Protein AF-A0A7J4TU45-F1 (afdb_monomer_lite)

Secondary structure (DSSP, 8-state):
-HHHHHTS--SEEEEESTTTT--HHHHHHHHHHHHHHHHHHT-EEEEE-S-HHHHHHH-SS-----SBTTTB-

Foldseek 3Di:
DLVVQLPDDDQEAEEEAPCPPDDPVRLVVSLVVVQVSCVVNVHYYHYHHDDPVSCVSNDPDDDDDDDDPPPGD

Sequence (73 aa):
MIAQCLSQDADLYVLDEPSAYLDVEQRLMVSKAIRDLMTQKGTSCFVIDHDLLFVDYLSDRLSVFLGEPAVKG

pLDDT: mean 93.88, std 2.57, range [77.44, 96.75]

Structure (mmCIF, N/CA/C/O backbone):
data_AF-A0A7J4TU45-F1
#
_entry.id   AF-A0A7J4TU45-F1
#
loop_
_atom_site.group_PDB
_atom_site.id
_atom_site.type_symbol
_atom_site.label_atom_id
_atom_site.label_alt_id
_atom_site.label_comp_id
_atom_site.label_asym_id
_atom_site.label_entity_id
_atom_site.label_seq_id
_atom_site.pdbx_PDB_ins_code
_atom_site.Cartn_x
_atom_site.Cartn_y
_atom_site.Cartn_z
_atom_site.occupancy
_atom_site.B_iso_or_equiv
_atom_site.auth_seq_id
_atom_site.auth_comp_id
_atom_site.auth_asym_id
_atom_site.auth_atom_id
_atom_site.pdbx_PDB_model_num
ATOM 1 N N . MET A 1 1 ? -4.857 11.760 -4.236 1.00 86.00 1 MET A N 1
ATOM 2 C CA . MET A 1 1 ? -5.556 10.651 -4.926 1.00 86.00 1 MET A CA 1
ATOM 3 C C . MET A 1 1 ? -5.995 9.550 -3.969 1.00 86.00 1 MET A C 1
ATOM 5 O O . MET A 1 1 ? -7.172 9.223 -3.989 1.00 86.00 1 MET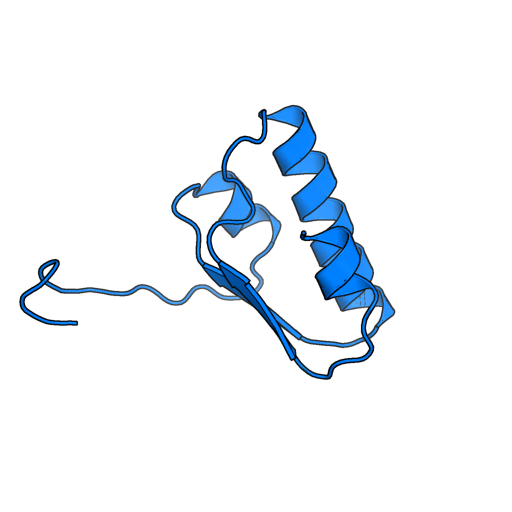 A O 1
ATOM 9 N N . ILE A 1 2 ? -5.117 9.038 -3.096 1.00 93.06 2 ILE A N 1
ATOM 10 C CA . ILE A 1 2 ? -5.435 7.929 -2.171 1.00 93.06 2 ILE A CA 1
ATOM 11 C C . ILE A 1 2 ? -6.714 8.188 -1.361 1.00 93.06 2 ILE A C 1
ATOM 13 O O . ILE A 1 2 ? -7.674 7.438 -1.484 1.00 93.06 2 ILE A O 1
ATOM 17 N N . ALA A 1 3 ? -6.785 9.299 -0.620 1.00 93.31 3 ALA A N 1
ATOM 18 C CA . ALA A 1 3 ? -7.957 9.626 0.200 1.00 93.31 3 ALA A CA 1
ATOM 19 C C . ALA A 1 3 ? -9.272 9.728 -0.600 1.00 93.31 3 ALA A C 1
ATOM 21 O O . ALA A 1 3 ? -10.326 9.363 -0.097 1.00 93.31 3 ALA A O 1
ATOM 22 N N . GLN A 1 4 ? -9.212 10.196 -1.851 1.00 94.69 4 GLN A N 1
ATOM 23 C CA . GLN A 1 4 ? -10.381 10.288 -2.729 1.00 94.69 4 GLN A CA 1
ATOM 24 C C . GLN A 1 4 ? -10.834 8.910 -3.229 1.00 94.69 4 GLN A C 1
ATOM 26 O O . GLN A 1 4 ? -12.030 8.674 -3.342 1.00 94.69 4 GLN A O 1
ATOM 31 N N . CYS A 1 5 ? -9.897 8.006 -3.525 1.00 94.62 5 CYS A N 1
ATOM 32 C CA . CYS A 1 5 ? -10.218 6.620 -3.868 1.00 94.62 5 CYS A CA 1
ATOM 33 C C . CYS A 1 5 ? -10.879 5.921 -2.671 1.00 94.62 5 CYS A C 1
ATOM 35 O O . CYS A 1 5 ? -11.967 5.367 -2.784 1.00 94.62 5 CYS A O 1
ATOM 37 N N . LEU A 1 6 ? -10.268 6.055 -1.493 1.00 93.25 6 LEU A N 1
ATOM 38 C CA . LEU A 1 6 ? -10.731 5.445 -0.248 1.00 93.25 6 LEU A CA 1
ATOM 39 C C . LEU A 1 6 ? -12.061 6.010 0.282 1.00 93.25 6 LEU A C 1
ATOM 41 O O . LEU A 1 6 ? -12.712 5.360 1.105 1.00 93.25 6 LEU A O 1
ATOM 45 N N . SER A 1 7 ? -12.470 7.206 -0.156 1.00 93.44 7 SER A N 1
ATOM 46 C CA . SER A 1 7 ? -13.750 7.803 0.239 1.00 93.44 7 SER A CA 1
ATOM 47 C C . SER A 1 7 ? -14.949 7.226 -0.510 1.00 93.44 7 SER A C 1
ATOM 49 O O . SER A 1 7 ? -16.074 7.391 -0.041 1.00 93.44 7 SER A O 1
ATOM 51 N N . GLN A 1 8 ? -14.729 6.555 -1.643 1.00 93.69 8 GLN A N 1
ATOM 52 C CA . GLN A 1 8 ? -15.794 5.860 -2.359 1.00 93.69 8 GLN A CA 1
ATOM 53 C C . GLN A 1 8 ? -16.246 4.621 -1.579 1.00 93.69 8 GLN A C 1
ATOM 55 O O . GLN A 1 8 ? -15.516 4.111 -0.725 1.00 93.69 8 GLN A O 1
ATOM 60 N N . ASP A 1 9 ? -17.461 4.158 -1.859 1.00 93.56 9 ASP A N 1
ATOM 61 C CA . ASP A 1 9 ? -17.939 2.859 -1.395 1.00 93.56 9 ASP A CA 1
ATOM 62 C C . ASP A 1 9 ? -17.651 1.821 -2.484 1.00 93.56 9 ASP A C 1
ATOM 64 O O . ASP A 1 9 ? -18.051 2.001 -3.636 1.00 93.56 9 ASP A O 1
ATOM 68 N N . ALA A 1 10 ? -16.872 0.798 -2.147 1.00 94.25 10 ALA A N 1
ATOM 69 C CA . ALA A 1 10 ? -16.381 -0.200 -3.089 1.00 94.25 10 ALA A CA 1
ATOM 70 C C . ALA A 1 10 ? -16.023 -1.495 -2.357 1.00 94.25 10 ALA A C 1
ATOM 72 O O . ALA A 1 10 ? -15.443 -1.454 -1.271 1.00 94.25 10 ALA A O 1
ATOM 73 N N . ASP A 1 11 ? -16.294 -2.633 -2.997 1.00 93.25 11 ASP A N 1
ATOM 74 C CA . ASP A 1 11 ? -15.949 -3.961 -2.471 1.00 93.25 11 ASP A CA 1
ATOM 75 C C . ASP A 1 11 ? -14.438 -4.256 -2.565 1.00 93.25 11 ASP A C 1
ATOM 77 O O . ASP A 1 11 ? -13.881 -5.025 -1.774 1.00 93.25 11 ASP A O 1
ATOM 81 N N . LEU A 1 12 ? -13.767 -3.627 -3.539 1.00 95.00 12 LEU A N 1
ATOM 82 C CA . LEU A 1 12 ? -12.344 -3.779 -3.823 1.00 95.00 12 LEU A CA 1
ATOM 83 C C . LEU A 1 12 ? -11.721 -2.439 -4.224 1.00 95.00 12 LEU A C 1
ATOM 85 O O . LEU A 1 12 ? -12.174 -1.787 -5.164 1.00 95.00 12 LEU A O 1
ATOM 89 N N . TYR A 1 13 ? -10.624 -2.082 -3.561 1.00 96.75 13 TYR A N 1
ATOM 90 C CA . TYR A 1 13 ? -9.795 -0.931 -3.915 1.00 96.75 13 TYR A CA 1
ATOM 91 C C . TYR A 1 13 ? -8.528 -1.403 -4.620 1.00 96.75 13 TYR A C 1
ATOM 93 O O . TYR A 1 13 ? -7.875 -2.337 -4.160 1.00 96.75 13 TYR A O 1
ATOM 101 N N . VAL A 1 14 ? -8.144 -0.727 -5.699 1.00 96.69 14 VAL A N 1
ATOM 102 C CA . VAL A 1 14 ? -6.872 -0.964 -6.392 1.00 96.69 14 VAL A CA 1
ATOM 103 C C . VAL A 1 14 ? -6.041 0.308 -6.299 1.00 96.69 14 VAL A C 1
ATOM 105 O O . VAL A 1 14 ? -6.509 1.381 -6.685 1.00 96.69 14 VAL A O 1
ATOM 108 N N . LEU A 1 15 ? -4.834 0.197 -5.748 1.00 96.06 15 LEU A N 1
ATOM 109 C CA . LEU A 1 15 ? -3.893 1.305 -5.604 1.00 96.06 15 LEU A CA 1
ATOM 110 C C . LEU A 1 15 ? -2.615 0.974 -6.370 1.00 96.06 15 LEU A C 1
ATOM 112 O O . LEU A 1 15 ? -1.953 -0.015 -6.064 1.00 96.06 15 LEU A O 1
ATOM 116 N N . ASP A 1 16 ? -2.289 1.812 -7.348 1.00 95.69 16 ASP A N 1
ATOM 117 C CA . ASP A 1 16 ? -1.099 1.678 -8.184 1.00 95.69 16 ASP A CA 1
ATOM 118 C C . ASP A 1 16 ? -0.054 2.716 -7.765 1.00 95.69 16 ASP A C 1
ATOM 120 O O . ASP A 1 16 ? -0.335 3.917 -7.767 1.00 95.69 16 ASP A O 1
ATOM 124 N N . GLU A 1 17 ? 1.096 2.228 -7.308 1.00 95.31 17 GLU A N 1
ATOM 125 C CA . GLU A 1 17 ? 2.223 2.978 -6.742 1.00 95.31 17 GLU A CA 1
ATOM 126 C C . GLU A 1 17 ? 1.825 4.089 -5.742 1.00 95.31 17 GLU A C 1
ATOM 128 O O . GLU A 1 17 ? 2.221 5.250 -5.892 1.00 95.31 17 GLU A O 1
ATOM 133 N N . PRO A 1 18 ? 1.044 3.790 -4.682 1.00 94.94 18 PRO A N 1
ATOM 134 C CA . PRO A 1 18 ? 0.631 4.800 -3.706 1.00 94.94 18 PRO A CA 1
ATOM 135 C C . PRO A 1 18 ? 1.793 5.385 -2.888 1.00 94.94 18 PRO A C 1
ATOM 137 O O . PRO A 1 18 ? 1.619 6.454 -2.299 1.00 94.94 18 PRO A O 1
ATOM 140 N N . SER A 1 19 ? 2.955 4.723 -2.824 1.00 94.56 19 SER A N 1
ATOM 141 C CA . SER A 1 19 ? 4.151 5.259 -2.161 1.00 94.56 19 SER A CA 1
ATOM 142 C C . SER A 1 19 ? 4.833 6.390 -2.948 1.00 94.56 19 SER A C 1
ATOM 144 O O . SER A 1 19 ? 5.679 7.106 -2.396 1.00 94.56 19 SER A O 1
ATOM 146 N N . ALA A 1 20 ? 4.469 6.574 -4.223 1.00 93.88 20 ALA A N 1
ATOM 147 C CA . ALA A 1 20 ? 5.108 7.529 -5.113 1.00 93.88 20 ALA A CA 1
ATOM 148 C C . ALA A 1 20 ? 5.042 8.957 -4.556 1.00 93.88 20 ALA A C 1
ATOM 150 O O . ALA A 1 20 ? 3.998 9.443 -4.118 1.00 93.88 20 ALA A O 1
ATOM 151 N N . TYR A 1 21 ? 6.185 9.645 -4.604 1.00 92.69 21 TYR A N 1
ATOM 152 C CA . TYR A 1 21 ? 6.363 11.017 -4.112 1.00 92.69 21 TYR A CA 1
ATOM 153 C C . TYR A 1 21 ? 6.112 11.220 -2.605 1.00 92.69 21 TYR A C 1
ATOM 155 O O . TYR A 1 21 ? 6.099 12.366 -2.157 1.00 92.69 21 TYR A O 1
ATOM 163 N N . LEU A 1 22 ? 5.960 10.146 -1.821 1.00 94.00 22 LEU A N 1
ATOM 164 C CA . LEU A 1 22 ? 5.837 10.219 -0.366 1.00 94.00 22 LEU A CA 1
ATOM 165 C C . LEU A 1 22 ? 7.195 10.055 0.318 1.00 94.00 22 LEU A C 1
ATOM 167 O O . LEU A 1 22 ? 8.011 9.212 -0.080 1.00 94.00 22 LEU A O 1
ATOM 171 N N . ASP A 1 23 ? 7.408 10.819 1.388 1.00 94.81 23 ASP A N 1
ATOM 172 C CA . ASP A 1 23 ? 8.511 10.581 2.318 1.00 94.81 23 ASP A CA 1
ATOM 173 C C . ASP A 1 23 ? 8.242 9.363 3.228 1.00 94.81 23 ASP A C 1
ATOM 175 O O . ASP A 1 23 ? 7.169 8.755 3.210 1.00 94.81 23 ASP A O 1
ATOM 179 N N . VAL A 1 24 ? 9.245 8.972 4.019 1.00 92.12 24 VAL A N 1
ATOM 180 C CA . VAL A 1 24 ? 9.172 7.779 4.878 1.00 92.12 24 VAL A CA 1
ATOM 181 C C . VAL A 1 24 ? 8.042 7.875 5.910 1.00 92.12 24 VAL A C 1
ATOM 183 O O . VAL A 1 24 ? 7.350 6.888 6.155 1.00 92.12 24 VAL A O 1
ATOM 186 N N . GLU A 1 25 ? 7.822 9.046 6.508 1.00 94.31 25 GLU A N 1
ATOM 187 C CA . GLU A 1 25 ? 6.785 9.232 7.527 1.00 94.31 25 GLU A CA 1
ATOM 188 C C . GLU A 1 25 ? 5.388 9.164 6.900 1.00 94.31 25 GLU A C 1
ATOM 190 O O . GLU A 1 25 ? 4.491 8.484 7.405 1.00 94.31 25 GLU A O 1
ATOM 195 N N . GLN A 1 26 ? 5.220 9.795 5.741 1.00 94.94 26 GLN A N 1
ATOM 196 C CA . GLN A 1 26 ? 3.986 9.771 4.966 1.00 94.94 26 GLN A CA 1
ATOM 197 C C . GLN A 1 26 ? 3.628 8.358 4.509 1.00 94.94 26 GLN A C 1
ATOM 199 O O . GLN A 1 26 ? 2.462 7.976 4.599 1.00 94.94 26 GLN A O 1
ATOM 204 N N . ARG A 1 27 ? 4.607 7.551 4.081 1.00 94.81 27 ARG A N 1
ATOM 205 C CA . ARG A 1 27 ? 4.394 6.135 3.732 1.00 94.81 27 ARG A CA 1
ATOM 206 C C . ARG A 1 27 ? 3.840 5.339 4.909 1.00 94.81 27 ARG A C 1
ATOM 208 O O . ARG A 1 27 ? 2.877 4.591 4.745 1.00 94.81 27 ARG A O 1
ATOM 215 N N . LEU A 1 28 ? 4.388 5.529 6.108 1.00 92.94 28 LEU A N 1
ATOM 216 C CA . LEU A 1 28 ? 3.893 4.869 7.321 1.00 92.94 28 LEU A CA 1
ATOM 217 C C . LEU A 1 28 ? 2.473 5.328 7.683 1.00 92.94 28 LEU A C 1
ATOM 219 O O . LEU A 1 28 ? 1.621 4.508 8.020 1.00 92.94 28 LEU A O 1
ATOM 223 N N . MET A 1 29 ? 2.186 6.627 7.571 1.00 94.12 29 MET A N 1
ATOM 224 C CA . MET A 1 29 ? 0.842 7.151 7.831 1.00 94.12 29 MET A CA 1
ATOM 225 C C . MET A 1 29 ? -0.190 6.628 6.829 1.00 94.12 29 MET A C 1
ATOM 227 O O . MET A 1 29 ? -1.275 6.200 7.222 1.00 94.12 29 MET A O 1
ATOM 231 N N . VAL A 1 30 ? 0.144 6.647 5.538 1.00 94.56 30 VAL A N 1
ATOM 232 C CA . VAL A 1 30 ? -0.743 6.205 4.458 1.00 94.56 30 VAL A CA 1
ATOM 233 C C . VAL A 1 30 ? -0.997 4.706 4.538 1.00 94.56 30 VAL A C 1
ATOM 235 O O . VAL A 1 30 ? -2.151 4.288 4.458 1.00 94.56 30 VAL A O 1
ATOM 238 N N . SER A 1 31 ? 0.045 3.898 4.738 1.00 94.25 31 SER A N 1
ATOM 239 C CA . SER A 1 31 ? -0.102 2.446 4.868 1.00 94.25 31 SER A CA 1
ATOM 240 C C . SER A 1 31 ? -0.986 2.076 6.064 1.00 94.25 31 SER A C 1
ATOM 242 O O . SER A 1 31 ? -1.929 1.297 5.930 1.00 94.25 31 SER A O 1
ATOM 244 N N . LYS A 1 32 ? -0.782 2.722 7.216 1.00 94.00 32 LYS A N 1
ATOM 245 C CA . LYS A 1 32 ? -1.666 2.560 8.374 1.00 94.00 32 LYS A CA 1
ATOM 246 C C . LYS A 1 32 ? -3.109 2.958 8.078 1.00 94.00 32 LYS A C 1
ATOM 248 O O . LYS A 1 32 ? -4.014 2.182 8.364 1.00 94.00 32 LYS A O 1
ATOM 253 N N . ALA A 1 33 ? -3.329 4.114 7.457 1.00 94.19 33 ALA A N 1
ATOM 254 C CA . ALA A 1 33 ? -4.673 4.574 7.122 1.00 94.19 33 ALA A CA 1
ATOM 255 C C . ALA A 1 33 ? -5.404 3.613 6.167 1.00 94.19 33 ALA A C 1
ATOM 257 O O . ALA A 1 33 ? -6.583 3.333 6.372 1.00 94.19 33 ALA A O 1
ATOM 258 N N . ILE A 1 34 ? -4.713 3.083 5.150 1.00 95.25 34 ILE A N 1
ATOM 259 C CA . ILE A 1 34 ? -5.278 2.089 4.226 1.00 95.25 34 ILE A CA 1
ATOM 260 C C . ILE A 1 34 ? -5.674 0.824 4.997 1.00 95.25 34 ILE A C 1
ATOM 262 O O . ILE A 1 34 ? -6.813 0.375 4.883 1.00 95.25 34 ILE A O 1
ATOM 266 N N . ARG A 1 35 ? -4.766 0.271 5.810 1.00 94.44 35 ARG A N 1
ATOM 267 C CA . ARG A 1 35 ? -5.005 -0.961 6.576 1.00 94.44 35 ARG A CA 1
ATOM 268 C C . ARG A 1 35 ? -6.152 -0.822 7.575 1.00 94.44 35 ARG A C 1
ATOM 270 O O . ARG A 1 35 ? -7.026 -1.692 7.635 1.00 94.44 35 ARG A O 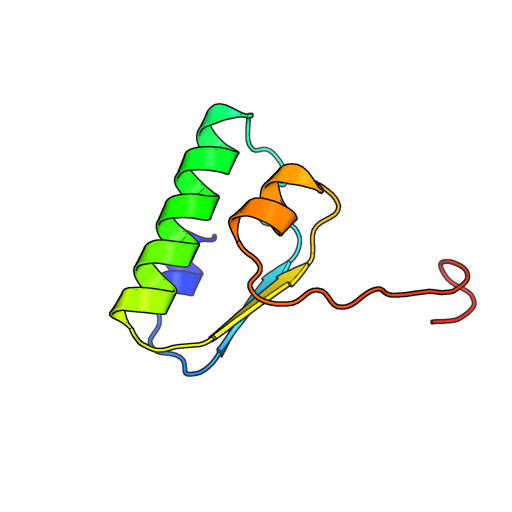1
ATOM 277 N N . ASP A 1 36 ? -6.170 0.271 8.331 1.00 94.12 36 ASP A N 1
ATOM 278 C CA . ASP A 1 36 ? -7.220 0.554 9.310 1.00 94.12 36 ASP A CA 1
ATOM 279 C C . ASP A 1 36 ? -8.581 0.680 8.609 1.00 94.12 36 ASP A C 1
ATOM 281 O O . ASP A 1 36 ? -9.570 0.099 9.058 1.00 94.12 36 ASP A O 1
ATOM 285 N N . LEU A 1 37 ? -8.627 1.360 7.458 1.00 94.62 37 LEU A N 1
ATOM 286 C CA . LEU A 1 37 ? -9.860 1.524 6.695 1.00 94.62 37 LEU A CA 1
ATOM 287 C C . LEU A 1 37 ? -10.370 0.205 6.106 1.00 94.62 37 LEU A C 1
ATOM 289 O O . LEU A 1 37 ? -11.569 -0.054 6.187 1.00 94.62 37 LEU A O 1
ATOM 293 N N . MET A 1 38 ? -9.493 -0.631 5.540 1.00 94.62 38 MET A N 1
ATOM 294 C CA . MET A 1 38 ? -9.889 -1.949 5.024 1.00 94.62 38 MET A CA 1
ATOM 295 C C . MET A 1 38 ? -10.455 -2.827 6.141 1.00 94.62 38 MET A C 1
ATOM 297 O O . MET A 1 38 ? -11.504 -3.447 5.973 1.00 94.62 38 MET A O 1
ATOM 301 N N . THR A 1 39 ? -9.822 -2.794 7.316 1.00 92.69 39 THR A N 1
ATOM 302 C CA . THR A 1 39 ? -10.296 -3.507 8.510 1.00 92.69 39 THR A CA 1
ATOM 303 C C . THR A 1 39 ? -11.669 -2.999 8.955 1.00 92.69 39 THR A C 1
ATOM 305 O O . THR A 1 39 ? -12.552 -3.794 9.269 1.00 92.69 39 THR A O 1
ATOM 308 N N . GLN A 1 40 ? -11.871 -1.679 8.968 1.00 93.81 40 GLN A N 1
ATOM 309 C CA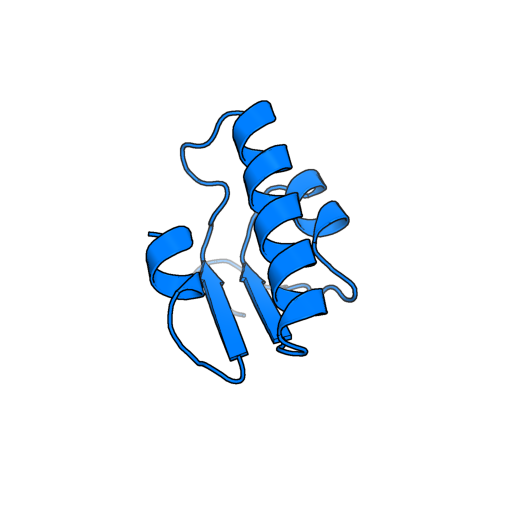 . GLN A 1 40 ? -13.116 -1.064 9.426 1.00 93.81 40 GLN A CA 1
ATOM 310 C C . GLN A 1 40 ? -14.279 -1.273 8.448 1.00 93.81 40 GLN A C 1
ATOM 312 O O . GLN A 1 40 ? -15.404 -1.516 8.882 1.00 93.81 40 GLN A O 1
ATOM 317 N N . LYS A 1 41 ? -14.020 -1.173 7.139 1.00 93.31 41 LYS A N 1
ATOM 318 C CA . LYS A 1 41 ? -15.022 -1.380 6.083 1.00 93.31 41 LYS A CA 1
ATOM 319 C C . LYS A 1 41 ? -15.283 -2.863 5.793 1.00 93.31 41 LYS A C 1
ATOM 321 O O . LYS A 1 41 ? -16.317 -3.185 5.221 1.00 93.31 41 LYS A O 1
ATOM 326 N N . GLY A 1 42 ? -14.372 -3.762 6.174 1.00 93.88 42 GLY A N 1
ATOM 327 C CA . GLY A 1 42 ? -14.449 -5.181 5.811 1.00 93.88 42 GLY A CA 1
ATOM 328 C C . GLY A 1 42 ? -14.240 -5.429 4.313 1.00 93.88 42 GLY A C 1
ATOM 329 O O . GLY A 1 42 ? -14.738 -6.414 3.775 1.00 93.88 42 GLY A O 1
ATOM 330 N N . THR A 1 43 ? -13.533 -4.524 3.635 1.00 94.25 43 THR A N 1
ATOM 331 C CA . THR A 1 43 ? -13.290 -4.541 2.185 1.00 94.25 43 THR A CA 1
ATOM 332 C C . THR A 1 43 ? -11.847 -4.922 1.882 1.00 94.25 43 THR A C 1
ATOM 334 O O . THR A 1 43 ? -10.968 -4.787 2.730 1.00 94.25 43 THR A O 1
ATOM 337 N N . SER A 1 44 ? -11.580 -5.373 0.657 1.00 93.88 44 SER A N 1
ATOM 338 C CA . SER A 1 44 ? -10.227 -5.765 0.242 1.00 93.88 44 SER A CA 1
ATOM 339 C C . SER A 1 44 ? -9.507 -4.644 -0.511 1.00 93.88 44 SER A C 1
ATOM 341 O O . SER A 1 44 ? -10.137 -3.833 -1.192 1.00 93.88 44 SER A O 1
ATOM 343 N N . CYS A 1 45 ? -8.174 -4.626 -0.441 1.00 95.69 45 CYS A N 1
ATOM 344 C CA . CYS A 1 45 ? -7.335 -3.745 -1.251 1.00 95.69 45 CYS A CA 1
ATOM 345 C C . CYS A 1 45 ? -6.238 -4.542 -1.964 1.00 95.69 45 CYS A C 1
ATOM 347 O O . CYS A 1 45 ? -5.602 -5.404 -1.362 1.00 95.69 45 CYS A O 1
ATOM 349 N N . PHE A 1 46 ? -6.021 -4.242 -3.243 1.00 96.44 46 PHE A N 1
ATOM 350 C CA . PHE A 1 46 ? -4.896 -4.724 -4.032 1.00 96.44 46 PHE A CA 1
ATOM 351 C C . PHE A 1 46 ? -3.934 -3.561 -4.275 1.00 96.44 46 PHE A C 1
ATOM 353 O O . PHE A 1 46 ? -4.313 -2.553 -4.875 1.00 96.44 46 PHE A O 1
ATOM 360 N N . VAL A 1 47 ? -2.703 -3.696 -3.791 1.00 96.50 47 VAL A N 1
ATOM 361 C CA . VAL A 1 47 ? -1.680 -2.649 -3.858 1.00 96.50 47 VAL A CA 1
ATOM 362 C C . VAL A 1 47 ? -0.545 -3.114 -4.756 1.00 96.50 47 VAL A C 1
ATOM 364 O O . VAL A 1 47 ? -0.023 -4.213 -4.578 1.00 96.50 47 VAL A O 1
ATOM 367 N N . ILE A 1 48 ? -0.171 -2.268 -5.710 1.00 96.69 48 ILE A N 1
ATOM 368 C CA . ILE A 1 48 ? 0.978 -2.454 -6.593 1.00 96.69 48 ILE A CA 1
ATOM 369 C C . ILE A 1 48 ? 2.015 -1.427 -6.166 1.00 96.69 48 ILE A C 1
ATOM 371 O O . ILE A 1 48 ? 1.733 -0.234 -6.164 1.00 96.69 48 ILE A O 1
ATOM 375 N N . ASP A 1 49 ? 3.192 -1.880 -5.753 1.00 95.88 49 ASP A N 1
ATOM 376 C CA . ASP A 1 49 ? 4.271 -0.987 -5.341 1.00 95.88 49 ASP A CA 1
ATOM 377 C C . ASP A 1 49 ? 5.626 -1.697 -5.468 1.00 95.88 49 AS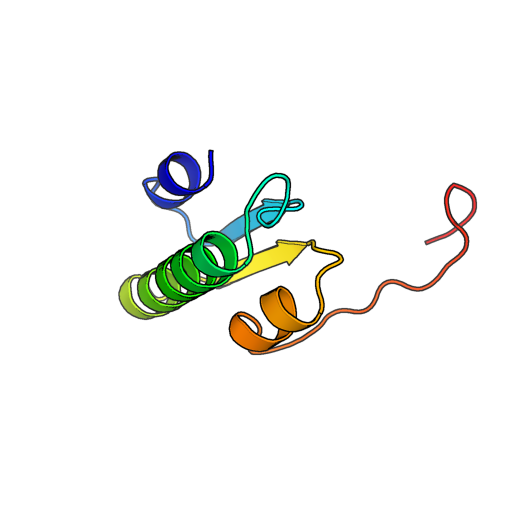P A C 1
ATOM 379 O O . ASP A 1 49 ? 5.696 -2.926 -5.557 1.00 95.88 49 ASP A O 1
ATOM 383 N N . HIS A 1 50 ? 6.703 -0.916 -5.466 1.00 94.31 50 HIS A N 1
ATOM 384 C CA . HIS A 1 50 ? 8.080 -1.408 -5.470 1.00 94.31 50 HIS A CA 1
ATOM 385 C C . HIS A 1 50 ? 8.789 -1.200 -4.117 1.00 94.31 50 HIS A C 1
ATOM 387 O O . HIS A 1 50 ? 9.905 -1.690 -3.932 1.00 94.31 50 HIS A O 1
ATOM 393 N N . ASP A 1 51 ? 8.164 -0.508 -3.156 1.00 94.25 51 ASP A N 1
ATOM 394 C CA . ASP A 1 51 ? 8.662 -0.369 -1.783 1.00 94.25 51 ASP A CA 1
ATOM 395 C C . ASP A 1 51 ? 8.277 -1.585 -0.919 1.00 94.25 51 ASP A C 1
ATOM 397 O O . ASP A 1 51 ? 7.129 -1.758 -0.505 1.00 94.25 51 ASP A O 1
ATOM 401 N N . LEU A 1 52 ? 9.266 -2.428 -0.604 1.00 92.62 52 LEU A N 1
ATOM 402 C CA . LEU A 1 52 ? 9.056 -3.652 0.173 1.00 92.62 52 LEU A CA 1
ATOM 403 C C . LEU A 1 52 ? 8.564 -3.400 1.604 1.00 92.62 52 LEU A C 1
ATOM 405 O O . LEU A 1 52 ? 7.782 -4.202 2.104 1.00 92.62 52 LEU A O 1
ATOM 409 N N . LEU A 1 53 ? 8.993 -2.319 2.267 1.00 91.19 53 LEU A N 1
ATOM 410 C CA . LEU A 1 53 ? 8.546 -2.015 3.634 1.00 91.19 53 LEU A CA 1
ATOM 411 C C . LEU A 1 53 ? 7.085 -1.571 3.635 1.00 91.19 53 LEU A C 1
ATOM 413 O O . LEU A 1 53 ? 6.313 -1.951 4.514 1.00 91.19 53 LEU A O 1
ATOM 417 N N . PHE A 1 54 ? 6.705 -0.776 2.636 1.00 93.62 54 PHE A N 1
ATOM 418 C CA . PHE A 1 54 ? 5.327 -0.339 2.461 1.00 93.62 54 PHE A CA 1
ATOM 419 C C . PHE A 1 54 ? 4.395 -1.522 2.167 1.00 93.62 54 PHE A C 1
ATOM 421 O O . PHE A 1 54 ? 3.331 -1.640 2.780 1.00 93.62 54 PHE A O 1
ATOM 428 N N . VAL A 1 55 ? 4.816 -2.426 1.275 1.00 94.00 55 VAL A N 1
ATOM 429 C CA . VAL A 1 55 ? 4.067 -3.644 0.936 1.00 94.00 55 VAL A CA 1
ATOM 430 C C . VAL A 1 55 ? 3.962 -4.584 2.137 1.00 94.00 55 VAL A C 1
ATOM 432 O O . VAL A 1 55 ? 2.862 -5.055 2.422 1.00 94.00 55 VAL A O 1
ATOM 435 N N . ASP A 1 56 ? 5.053 -4.828 2.868 1.00 92.56 56 ASP A N 1
ATOM 436 C CA . ASP A 1 56 ? 5.067 -5.696 4.058 1.00 92.56 56 ASP A CA 1
ATOM 437 C C . ASP A 1 56 ? 4.093 -5.209 5.141 1.00 92.56 56 ASP A C 1
ATOM 439 O O . ASP A 1 56 ? 3.344 -5.994 5.717 1.00 92.56 56 ASP A O 1
ATOM 443 N N . TYR A 1 57 ? 4.019 -3.893 5.361 1.00 91.75 57 TYR A N 1
ATOM 444 C CA . TYR A 1 57 ? 3.123 -3.322 6.366 1.00 91.75 57 TYR A CA 1
ATOM 445 C C . TYR A 1 57 ? 1.628 -3.490 6.029 1.00 91.75 57 TYR A C 1
ATOM 447 O O . TYR A 1 57 ? 0.785 -3.595 6.932 1.00 91.75 57 TYR A O 1
ATOM 455 N N . LEU A 1 58 ? 1.296 -3.469 4.735 1.00 92.88 58 LEU A N 1
ATOM 456 C CA . LEU A 1 58 ? -0.075 -3.500 4.220 1.00 92.88 58 LEU A CA 1
ATOM 457 C C . LEU A 1 58 ? -0.612 -4.901 3.949 1.00 92.88 58 LEU A C 1
ATOM 459 O O . LEU A 1 58 ? -1.823 -5.104 4.005 1.00 92.88 58 LEU A O 1
ATOM 463 N N . SER A 1 59 ? 0.262 -5.830 3.579 1.00 93.25 59 SER A N 1
ATOM 464 C CA . SER A 1 59 ? -0.151 -7.046 2.889 1.00 93.25 59 SER A CA 1
ATOM 465 C C . SER A 1 59 ? -0.405 -8.198 3.850 1.00 93.25 59 SER A C 1
ATOM 467 O O . SER A 1 59 ? 0.497 -8.649 4.547 1.00 93.25 59 SER A O 1
ATOM 469 N N . ASP A 1 60 ? -1.602 -8.781 3.791 1.00 94.12 60 ASP A N 1
ATOM 470 C CA . ASP A 1 60 ? -1.850 -10.109 4.369 1.00 94.12 60 ASP A CA 1
ATOM 471 C C . ASP A 1 60 ? -1.300 -11.232 3.471 1.00 94.12 60 ASP A C 1
ATOM 473 O O . ASP A 1 60 ? -1.007 -12.343 3.921 1.00 94.12 60 ASP A O 1
ATOM 477 N N . ARG A 1 61 ? -1.203 -10.962 2.163 1.00 94.94 61 ARG A N 1
ATOM 478 C CA . ARG A 1 61 ? -0.711 -11.876 1.125 1.00 94.94 61 ARG A CA 1
ATOM 479 C C . ARG A 1 61 ? 0.011 -11.093 0.042 1.00 94.94 61 ARG A C 1
ATOM 481 O O . ARG A 1 61 ? -0.365 -9.965 -0.254 1.00 94.94 61 ARG A O 1
ATOM 488 N N . LEU A 1 62 ? 0.989 -11.731 -0.592 1.00 95.69 62 LEU A N 1
ATOM 489 C CA . LEU A 1 62 ? 1.820 -11.112 -1.618 1.00 95.69 62 LEU A CA 1
ATOM 490 C C . LEU A 1 62 ? 1.715 -11.884 -2.937 1.00 95.69 62 LEU A C 1
ATOM 492 O O . LEU A 1 62 ? 1.764 -13.115 -2.949 1.00 95.69 62 LEU A O 1
ATOM 496 N N . SER A 1 63 ? 1.567 -11.154 -4.044 1.00 95.31 63 SER A N 1
ATOM 497 C CA . SER A 1 63 ? 1.594 -11.694 -5.406 1.00 95.31 63 SER A CA 1
ATOM 498 C C . SER A 1 63 ? 2.846 -11.194 -6.114 1.00 95.31 63 SER A C 1
ATOM 500 O O . SER A 1 63 ? 3.022 -9.989 -6.272 1.00 95.31 63 SER A O 1
ATOM 502 N N . VAL A 1 64 ? 3.713 -12.111 -6.543 1.00 94.50 64 VAL A N 1
ATOM 503 C CA . VAL A 1 64 ? 4.962 -11.773 -7.239 1.00 94.50 64 VAL A CA 1
ATOM 504 C C . VAL A 1 64 ? 4.761 -11.917 -8.742 1.00 94.50 64 VAL A C 1
ATOM 506 O O . VAL A 1 64 ? 4.363 -12.981 -9.213 1.00 94.50 64 VAL A O 1
ATOM 509 N N . PHE A 1 65 ? 5.077 -10.864 -9.490 1.00 94.00 65 PHE A N 1
ATOM 510 C CA . PHE A 1 65 ? 5.147 -10.905 -10.948 1.00 94.00 65 PHE A CA 1
ATOM 511 C C . PHE A 1 65 ? 6.577 -11.254 -11.372 1.00 94.00 65 PHE A C 1
ATOM 513 O O . PHE A 1 65 ? 7.541 -10.677 -10.872 1.00 94.00 65 PHE A O 1
ATOM 520 N N . LEU A 1 66 ? 6.713 -12.217 -12.282 1.00 94.62 66 LEU A N 1
ATOM 521 C CA . LEU A 1 66 ? 7.989 -12.670 -12.836 1.00 94.62 66 LEU A CA 1
ATOM 522 C C . LEU A 1 66 ? 7.942 -12.518 -14.353 1.00 94.62 66 LEU A C 1
ATOM 524 O O . LEU A 1 66 ? 6.899 -12.739 -14.956 1.00 94.62 66 LEU A O 1
ATOM 528 N N . GLY A 1 67 ? 9.068 -12.192 -14.979 1.00 94.62 67 GLY A N 1
ATOM 529 C CA . GLY A 1 67 ? 9.109 -12.031 -16.425 1.00 94.62 67 GLY A CA 1
ATOM 530 C C . GLY A 1 67 ? 10.245 -11.137 -16.891 1.00 94.62 67 GLY A C 1
ATOM 531 O O . 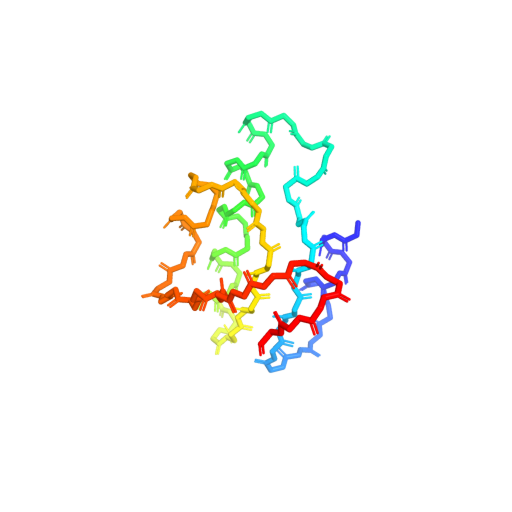GLY A 1 67 ? 11.190 -10.865 -16.151 1.00 94.62 67 GLY A O 1
ATOM 532 N N . GLU A 1 68 ? 10.129 -10.685 -18.131 1.00 95.94 68 GLU A N 1
ATOM 533 C CA . GLU A 1 68 ? 11.050 -9.748 -18.760 1.00 95.94 68 GLU A CA 1
ATOM 534 C C . GLU A 1 68 ? 10.260 -8.486 -19.147 1.00 95.94 68 GLU A C 1
ATOM 536 O O . GLU A 1 68 ? 9.314 -8.581 -19.942 1.00 95.94 68 GLU A O 1
ATOM 541 N N . PRO A 1 69 ? 10.598 -7.310 -18.576 1.00 93.19 69 PRO A N 1
ATOM 542 C CA . PRO A 1 69 ? 9.886 -6.067 -18.848 1.00 93.19 69 PRO A CA 1
ATOM 543 C C . PRO A 1 69 ? 9.744 -5.804 -20.350 1.00 93.19 69 PRO A C 1
ATOM 545 O O . PRO A 1 69 ? 10.704 -5.938 -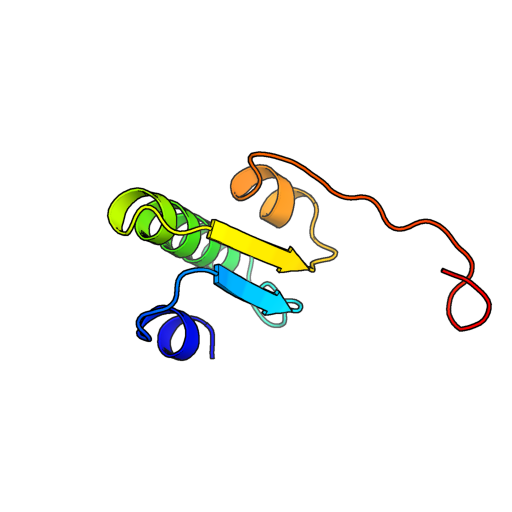21.102 1.00 93.19 69 PRO A O 1
ATOM 548 N N . ALA A 1 70 ? 8.538 -5.427 -20.780 1.00 94.19 70 ALA A N 1
ATOM 549 C CA . ALA A 1 70 ? 8.172 -5.193 -22.183 1.00 94.19 70 ALA A CA 1
ATOM 550 C C . ALA A 1 70 ? 8.256 -6.412 -23.134 1.00 94.19 70 ALA A C 1
ATOM 552 O O . ALA A 1 70 ? 7.980 -6.255 -24.323 1.00 94.19 70 ALA A O 1
ATOM 553 N N . VAL A 1 71 ? 8.571 -7.615 -22.638 1.00 96.50 71 VAL A N 1
ATOM 554 C CA . VAL A 1 71 ? 8.650 -8.845 -23.449 1.00 96.50 71 VAL A CA 1
ATOM 555 C C . VAL A 1 71 ? 7.615 -9.875 -23.004 1.00 96.50 71 VAL A C 1
ATOM 557 O O . VAL A 1 71 ? 6.834 -10.358 -23.825 1.00 96.50 71 VAL A O 1
ATOM 560 N N . LYS A 1 72 ? 7.600 -10.229 -21.713 1.00 87.69 72 LYS A N 1
ATOM 561 C CA . LYS A 1 72 ? 6.745 -11.296 -21.181 1.00 87.69 72 LYS A CA 1
ATOM 562 C C . LYS A 1 72 ? 6.446 -11.086 -19.699 1.00 87.69 72 LYS A C 1
ATOM 564 O O . LYS A 1 72 ? 7.376 -10.879 -18.923 1.00 87.69 72 LYS A O 1
ATOM 569 N N . GLY A 1 73 ? 5.171 -11.205 -19.334 1.00 77.44 73 GLY A N 1
ATOM 570 C CA . GLY A 1 73 ? 4.691 -11.355 -17.955 1.00 77.44 73 GLY A CA 1
ATOM 571 C C . GLY A 1 73 ? 4.060 -12.719 -17.715 1.00 77.44 73 GLY A C 1
ATOM 572 O O . GLY A 1 73 ? 3.957 -13.507 -18.689 1.00 77.44 73 GLY A O 1
#

Radius of gyration: 13.06 Å; chains: 1; bounding box: 29×24×33 Å